Protein AF-B0WQ45-F1 (afdb_monomer)

Mean predicted aligned error: 10.82 Å

pLDDT: mean 73.64, std 17.76, range [36.19, 93.12]

Sequence (76 aa):
MALKQVATPTVVKKILRFKQENPGMFAWEIRDQLLAQRICDPNTIPSVSSVNRILRNGGLWTDDMTSNACNPSSTL

InterPro domains:
  IPR001523 Paired domain [PF00292] (5-56)
  IPR001523 Paired domain [PS51057] (1-58)
  IPR001523 Paired domain [SM00351] (1-56)
  IPR009057 Homedomain-like superfamily [SSF46689] (5-62)
  IPR036388 Winged helix-like DNA-binding domain superfamily [G3DSA:1.10.10.10] (3-58)
  IPR043565 PAX family [PTHR45636] (6-57)

Structure (mmCIF, N/CA/C/O backbone):
data_AF-B0WQ45-F1
#
_entry.id   AF-B0WQ45-F1
#
loop_
_atom_site.group_PDB
_atom_site.id
_atom_site.type_symbol
_atom_site.label_atom_id
_atom_site.label_alt_id
_atom_site.label_comp_id
_atom_site.label_asym_id
_atom_site.label_entity_id
_atom_site.label_seq_id
_atom_site.pdbx_PDB_ins_code
_atom_site.Cartn_x
_atom_site.Cartn_y
_atom_site.Cartn_z
_atom_site.occupancy
_atom_site.B_iso_or_equiv
_atom_site.auth_seq_id
_atom_site.auth_comp_id
_atom_site.auth_asym_id
_atom_site.auth_atom_id
_atom_site.pdbx_PDB_model_num
ATOM 1 N N . MET A 1 1 ? 18.902 10.126 -22.950 1.00 36.19 1 MET A N 1
ATOM 2 C CA . MET A 1 1 ? 17.724 9.232 -23.035 1.00 36.19 1 MET A CA 1
ATOM 3 C C . MET A 1 1 ? 17.546 8.572 -21.675 1.00 36.19 1 MET A C 1
ATOM 5 O O . MET A 1 1 ? 18.319 7.683 -21.351 1.00 36.19 1 MET A O 1
ATOM 9 N N . ALA A 1 2 ? 16.635 9.078 -20.840 1.00 48.88 2 ALA A N 1
ATOM 10 C CA . ALA A 1 2 ? 16.484 8.631 -19.454 1.00 48.88 2 ALA A CA 1
ATOM 11 C C . ALA A 1 2 ? 15.371 7.573 -19.298 1.00 48.88 2 ALA A C 1
ATOM 13 O O . ALA A 1 2 ? 14.264 7.750 -19.798 1.00 48.88 2 ALA A O 1
ATOM 14 N N . LEU A 1 3 ? 15.737 6.499 -18.587 1.00 46.78 3 LEU A N 1
ATOM 15 C CA . LEU A 1 3 ? 14.949 5.497 -17.854 1.00 46.78 3 LEU A CA 1
ATOM 16 C C . LEU A 1 3 ? 13.833 4.700 -18.557 1.00 46.78 3 LEU A C 1
ATOM 18 O O . LEU A 1 3 ? 12.637 4.961 -18.455 1.00 46.78 3 LEU A O 1
ATOM 22 N N . LYS A 1 4 ? 14.249 3.540 -19.076 1.00 52.28 4 LYS A N 1
ATOM 23 C CA . LYS A 1 4 ? 13.413 2.347 -19.262 1.00 52.28 4 LYS A CA 1
ATOM 24 C C . LYS A 1 4 ? 13.158 1.645 -17.919 1.00 52.28 4 LYS A C 1
ATOM 26 O O . LYS A 1 4 ? 13.755 0.610 -17.651 1.00 52.28 4 LYS A O 1
ATOM 31 N N . GLN A 1 5 ? 12.271 2.192 -17.089 1.00 48.59 5 GLN A N 1
ATOM 32 C CA . GLN A 1 5 ? 11.666 1.496 -15.936 1.00 48.59 5 GLN A CA 1
ATOM 33 C C . GLN A 1 5 ? 10.222 1.993 -15.724 1.00 48.59 5 GLN A C 1
ATOM 35 O O . GLN A 1 5 ? 9.898 2.595 -14.709 1.00 48.59 5 GLN A O 1
ATOM 40 N N . VAL A 1 6 ? 9.339 1.795 -16.708 1.00 45.97 6 VAL A N 1
ATOM 41 C CA . VAL A 1 6 ? 7.985 2.400 -16.697 1.00 45.97 6 VAL A CA 1
ATOM 42 C C . VAL A 1 6 ? 6.911 1.479 -16.081 1.00 45.97 6 VAL A C 1
ATOM 44 O O . VAL A 1 6 ? 5.746 1.844 -16.019 1.00 45.97 6 VAL A O 1
ATOM 47 N N . ALA A 1 7 ? 7.276 0.307 -15.546 1.00 50.22 7 ALA A N 1
ATOM 48 C CA . ALA A 1 7 ? 6.293 -0.619 -14.962 1.00 50.22 7 ALA A CA 1
ATOM 49 C C . ALA A 1 7 ? 6.249 -0.608 -13.418 1.00 50.22 7 ALA A C 1
ATOM 51 O O . ALA A 1 7 ? 5.173 -0.569 -12.828 1.00 50.22 7 ALA A O 1
ATOM 52 N N . THR A 1 8 ? 7.392 -0.589 -12.732 1.00 63.94 8 THR A N 1
ATOM 53 C CA . THR A 1 8 ? 7.448 -0.772 -11.267 1.00 63.94 8 THR A CA 1
ATOM 54 C C . THR A 1 8 ? 7.244 0.480 -10.385 1.00 63.94 8 THR A C 1
ATOM 56 O O . THR A 1 8 ? 6.761 0.313 -9.260 1.00 63.94 8 THR A O 1
ATOM 59 N N . PRO A 1 9 ? 7.536 1.735 -10.805 1.00 70.69 9 PRO A N 1
ATOM 60 C CA . PRO A 1 9 ? 7.427 2.882 -9.892 1.00 70.69 9 PRO A CA 1
ATOM 61 C C . PRO A 1 9 ? 5.971 3.233 -9.558 1.00 70.69 9 PRO A C 1
ATOM 63 O O . PRO A 1 9 ? 5.670 3.677 -8.450 1.00 70.69 9 PRO A O 1
ATOM 66 N N . THR A 1 10 ? 5.041 2.977 -10.479 1.00 77.75 10 THR A N 1
ATOM 67 C CA . THR A 1 10 ? 3.605 3.226 -10.281 1.00 77.75 10 THR A CA 1
ATOM 68 C C . THR A 1 10 ? 3.038 2.381 -9.142 1.00 77.75 10 THR A C 1
ATOM 70 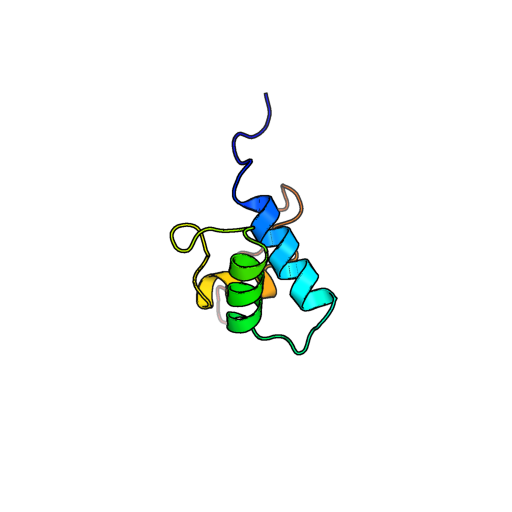O O . THR A 1 10 ? 2.270 2.883 -8.320 1.00 77.75 10 THR A O 1
ATOM 73 N N . VAL A 1 11 ? 3.463 1.118 -9.051 1.00 83.31 11 VAL A N 1
ATOM 74 C CA . VAL A 1 11 ? 3.038 0.172 -8.010 1.00 83.31 11 VAL A CA 1
ATOM 75 C C . VAL A 1 11 ? 3.535 0.626 -6.643 1.00 83.31 11 VAL A C 1
ATOM 77 O O . VAL A 1 11 ? 2.754 0.726 -5.701 1.00 83.31 11 VAL A O 1
ATOM 80 N N . VAL A 1 12 ? 4.820 0.975 -6.547 1.00 84.19 12 VAL A N 1
ATOM 81 C CA . VAL A 1 12 ? 5.443 1.496 -5.320 1.00 84.19 12 VAL A CA 1
ATOM 82 C C . VAL A 1 12 ? 4.737 2.766 -4.843 1.00 84.19 12 VAL A C 1
ATOM 84 O O . VAL A 1 12 ? 4.345 2.860 -3.680 1.00 84.19 12 VAL A O 1
ATOM 87 N N . LYS A 1 13 ? 4.485 3.712 -5.753 1.00 83.88 13 LYS A N 1
ATOM 88 C CA . LYS A 1 13 ? 3.778 4.960 -5.442 1.00 83.88 13 LYS A CA 1
ATOM 89 C C . LYS A 1 13 ? 2.354 4.703 -4.943 1.00 83.88 13 LYS A C 1
ATOM 91 O O . LYS A 1 13 ? 1.916 5.340 -3.987 1.00 83.88 13 LYS A O 1
ATOM 96 N N . LYS A 1 14 ? 1.639 3.749 -5.549 1.00 87.81 14 LYS A N 1
ATOM 97 C CA . LYS A 1 14 ? 0.308 3.314 -5.098 1.00 87.81 14 LYS A CA 1
ATOM 98 C C . LYS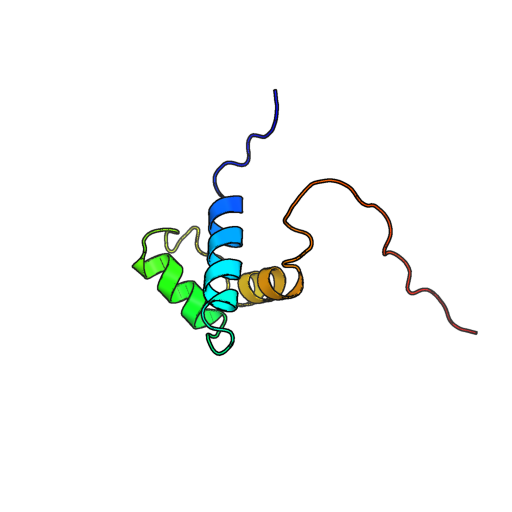 A 1 14 ? 0.352 2.660 -3.714 1.00 87.81 14 LYS A C 1
ATOM 100 O O . LYS A 1 14 ? -0.470 3.018 -2.880 1.00 87.81 14 LYS A O 1
ATOM 105 N N . ILE A 1 15 ? 1.321 1.781 -3.440 1.00 88.75 15 ILE A N 1
ATOM 106 C CA . ILE A 1 15 ? 1.520 1.146 -2.121 1.00 88.75 15 ILE A CA 1
ATOM 107 C C . ILE A 1 15 ? 1.672 2.199 -1.019 1.00 88.75 15 ILE A C 1
ATOM 109 O O . ILE A 1 15 ? 0.976 2.140 -0.004 1.00 88.75 15 ILE A O 1
ATOM 113 N N . LEU A 1 16 ? 2.562 3.174 -1.228 1.00 87.44 16 LEU A N 1
ATOM 114 C CA . LEU A 1 16 ? 2.809 4.248 -0.263 1.00 87.44 16 LEU A CA 1
ATOM 115 C C . LEU A 1 16 ? 1.566 5.109 -0.059 1.00 87.44 16 LEU A C 1
ATOM 117 O O . LEU A 1 16 ? 1.215 5.422 1.075 1.00 87.44 16 LEU A O 1
ATOM 121 N N . ARG A 1 17 ? 0.863 5.427 -1.148 1.00 88.38 17 ARG A N 1
ATOM 122 C CA . ARG A 1 17 ? -0.376 6.198 -1.104 1.00 88.38 17 ARG A CA 1
ATOM 123 C C . ARG A 1 17 ? -1.475 5.488 -0.307 1.00 88.38 17 ARG A C 1
ATOM 125 O O . ARG A 1 17 ? -2.057 6.112 0.569 1.00 88.38 17 ARG A O 1
ATOM 132 N N . PHE A 1 18 ? -1.703 4.189 -0.516 1.00 90.44 18 PHE A N 1
ATOM 133 C CA . PHE A 1 18 ? -2.694 3.439 0.268 1.00 90.44 18 PHE A CA 1
ATOM 134 C C . PHE A 1 18 ? -2.379 3.433 1.764 1.00 90.44 18 PHE A C 1
ATOM 136 O O . PHE A 1 18 ? -3.280 3.622 2.579 1.00 90.44 18 PHE A O 1
ATOM 143 N N . LYS A 1 19 ? -1.102 3.270 2.127 1.00 87.12 19 LYS A N 1
ATOM 144 C CA . LYS A 1 19 ? -0.671 3.321 3.529 1.00 87.12 19 LYS A CA 1
ATOM 145 C C . LYS A 1 19 ? -0.759 4.729 4.119 1.00 87.12 19 LYS A C 1
ATOM 147 O O . LYS A 1 19 ? -1.024 4.865 5.306 1.00 87.12 19 LYS A O 1
ATOM 152 N N . GLN A 1 20 ? -0.531 5.761 3.312 1.00 87.25 20 GLN A N 1
ATOM 153 C CA . GLN A 1 20 ? -0.638 7.156 3.733 1.00 87.25 20 GLN A CA 1
ATOM 154 C C . GLN A 1 20 ? -2.098 7.573 3.947 1.00 87.25 20 GLN A C 1
ATOM 156 O O . GLN A 1 20 ? -2.395 8.234 4.935 1.00 87.25 20 GLN A O 1
ATOM 161 N N . GLU A 1 21 ? -3.004 7.154 3.059 1.00 89.38 21 GLU A N 1
ATOM 162 C CA . GLU A 1 21 ? -4.447 7.380 3.203 1.00 89.38 21 GLU A CA 1
ATOM 163 C C . GLU A 1 21 ? -5.024 6.565 4.374 1.00 89.38 21 GLU A C 1
ATOM 165 O O . GLU A 1 21 ? -5.904 7.046 5.080 1.00 89.38 21 GLU A O 1
ATOM 170 N N . ASN A 1 22 ? -4.507 5.353 4.620 1.00 87.69 22 ASN A N 1
ATOM 171 C CA . ASN A 1 22 ? -4.954 4.471 5.699 1.00 87.69 22 ASN A CA 1
ATOM 172 C C . ASN A 1 22 ? -3.761 3.787 6.399 1.00 87.69 22 ASN A C 1
ATOM 174 O O . ASN A 1 22 ? -3.383 2.668 6.031 1.00 87.69 22 ASN A O 1
ATOM 178 N N . PRO A 1 23 ? -3.176 4.385 7.455 1.00 85.12 23 PRO A N 1
ATOM 179 C CA . PRO A 1 23 ? -2.026 3.799 8.152 1.00 85.12 23 PRO A CA 1
ATOM 180 C C . PRO A 1 23 ? -2.355 2.479 8.864 1.00 85.12 23 PRO A C 1
ATOM 182 O O . PRO A 1 23 ? -1.450 1.674 9.098 1.00 85.12 23 PRO A O 1
ATOM 185 N N . GLY A 1 24 ? -3.635 2.213 9.147 1.00 90.94 24 GLY A N 1
ATOM 186 C CA . GLY A 1 24 ? -4.116 0.932 9.675 1.00 90.94 24 GLY A CA 1
ATOM 187 C C . GLY A 1 24 ? -4.119 -0.216 8.658 1.00 90.94 24 GLY A C 1
ATOM 188 O O . GLY A 1 24 ? -4.112 -1.370 9.065 1.00 90.94 24 GLY A O 1
ATOM 189 N N . MET A 1 25 ? -4.061 0.080 7.354 1.00 89.62 25 MET A N 1
ATOM 190 C CA . MET A 1 25 ? -4.138 -0.928 6.293 1.00 89.62 25 MET A CA 1
ATOM 191 C C . MET A 1 25 ? -2.879 -1.805 6.267 1.00 89.62 25 MET A C 1
ATOM 193 O O . MET A 1 25 ? -1.743 -1.305 6.255 1.00 89.62 25 MET A O 1
ATOM 197 N N . PHE A 1 26 ? -3.054 -3.123 6.257 1.00 90.69 26 PHE A N 1
ATOM 198 C CA . PHE A 1 26 ? -1.942 -4.071 6.270 1.00 90.69 26 PHE A CA 1
ATOM 199 C C . PHE A 1 26 ? -1.329 -4.294 4.880 1.00 90.69 26 PHE A C 1
ATOM 201 O O . PHE A 1 26 ? -1.941 -4.055 3.844 1.00 90.69 26 PHE A O 1
ATOM 208 N N . ALA A 1 27 ? -0.092 -4.804 4.837 1.00 89.56 27 ALA A N 1
ATOM 209 C CA . ALA A 1 27 ? 0.622 -5.055 3.580 1.00 89.56 27 ALA A CA 1
ATOM 210 C C . ALA A 1 27 ? -0.098 -6.061 2.657 1.00 89.56 27 ALA A C 1
ATOM 212 O O . ALA A 1 27 ? -0.019 -5.944 1.436 1.00 89.56 27 ALA A O 1
ATOM 213 N N . TRP A 1 28 ? -0.809 -7.035 3.230 1.00 91.81 28 TRP A N 1
ATOM 214 C CA . TRP A 1 28 ? -1.633 -7.970 2.464 1.00 91.81 28 TRP A CA 1
ATOM 215 C C . TRP A 1 28 ? -2.901 -7.302 1.910 1.00 91.81 28 TRP A C 1
ATOM 217 O O . TRP A 1 28 ? -3.283 -7.602 0.786 1.00 91.81 28 TRP A O 1
ATOM 227 N N . GLU A 1 29 ? -3.501 -6.350 2.631 1.00 93.12 29 GLU A N 1
ATOM 228 C CA . GLU A 1 29 ? -4.652 -5.578 2.138 1.00 93.12 29 GLU A CA 1
ATOM 229 C C . GLU A 1 29 ? -4.249 -4.662 0.991 1.00 93.12 29 GLU A C 1
ATOM 231 O O . GLU A 1 29 ? -4.935 -4.589 -0.023 1.00 93.12 29 GLU A O 1
ATOM 236 N N . ILE A 1 30 ? -3.086 -4.015 1.104 1.00 90.62 30 ILE A N 1
ATOM 237 C CA . ILE A 1 30 ? -2.528 -3.211 0.013 1.00 90.62 30 ILE A CA 1
ATOM 238 C C . ILE A 1 30 ? -2.314 -4.084 -1.233 1.00 90.62 30 ILE A C 1
ATOM 240 O O . ILE A 1 30 ? -2.598 -3.645 -2.346 1.00 90.62 30 ILE A O 1
ATOM 244 N N . ARG A 1 31 ? -1.850 -5.331 -1.061 1.00 89.75 31 ARG A N 1
ATOM 245 C CA . ARG A 1 31 ? -1.720 -6.302 -2.160 1.00 89.75 31 ARG A CA 1
ATOM 246 C C . ARG A 1 31 ? -3.066 -6.570 -2.833 1.00 89.75 31 ARG A C 1
ATOM 248 O O . ARG A 1 31 ? -3.146 -6.570 -4.058 1.00 89.75 31 ARG A O 1
ATOM 255 N N . ASP A 1 32 ? -4.102 -6.799 -2.037 1.00 91.38 32 ASP A N 1
ATOM 256 C CA . ASP A 1 32 ? -5.443 -7.088 -2.538 1.00 91.38 32 ASP A CA 1
ATOM 257 C C . ASP A 1 32 ? -6.040 -5.884 -3.279 1.00 91.38 32 ASP A C 1
ATOM 259 O O . ASP A 1 32 ? -6.529 -6.015 -4.397 1.00 91.38 32 ASP A O 1
ATOM 263 N N . GLN A 1 33 ? -5.852 -4.676 -2.745 1.00 91.31 33 GLN A N 1
ATOM 264 C CA . GLN A 1 33 ? -6.275 -3.426 -3.382 1.00 91.31 33 GLN A CA 1
ATOM 265 C C . GLN A 1 33 ? -5.590 -3.175 -4.732 1.00 91.31 33 GLN A C 1
ATOM 267 O O . GLN A 1 33 ? -6.219 -2.685 -5.672 1.00 91.31 33 GLN A O 1
ATOM 272 N N . LEU A 1 34 ? -4.303 -3.517 -4.857 1.00 89.19 34 LEU A N 1
ATOM 273 C CA . LEU A 1 34 ? -3.578 -3.429 -6.129 1.00 89.19 34 LEU A CA 1
ATOM 274 C C . LEU A 1 34 ? -4.147 -4.389 -7.185 1.00 89.19 34 LEU A C 1
ATOM 276 O O . LEU A 1 34 ? -4.240 -4.004 -8.353 1.00 89.19 34 LEU A O 1
ATOM 280 N N . LEU A 1 35 ? -4.542 -5.602 -6.782 1.00 88.31 35 LEU A N 1
ATOM 281 C CA . LEU A 1 35 ? -5.209 -6.576 -7.655 1.00 88.31 35 LEU A CA 1
ATOM 282 C C . LEU A 1 35 ? -6.625 -6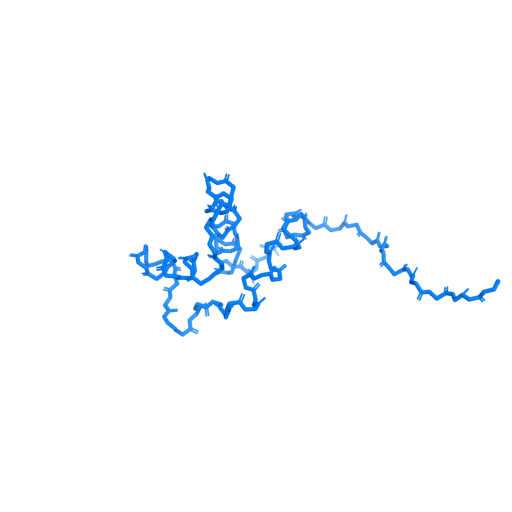.115 -8.025 1.00 88.31 35 LEU A C 1
ATOM 284 O O . LEU A 1 35 ? -6.994 -6.148 -9.199 1.00 88.31 35 LEU A O 1
ATOM 288 N N . ALA A 1 36 ? -7.394 -5.632 -7.046 1.00 90.31 36 ALA A N 1
ATOM 289 C CA . ALA A 1 36 ? -8.757 -5.143 -7.233 1.00 90.31 36 ALA A CA 1
ATOM 290 C C . ALA A 1 36 ? -8.811 -3.963 -8.214 1.00 90.31 36 ALA A C 1
ATOM 292 O O . ALA A 1 36 ? -9.663 -3.922 -9.099 1.00 90.31 36 ALA A O 1
ATOM 293 N N . GLN A 1 37 ? -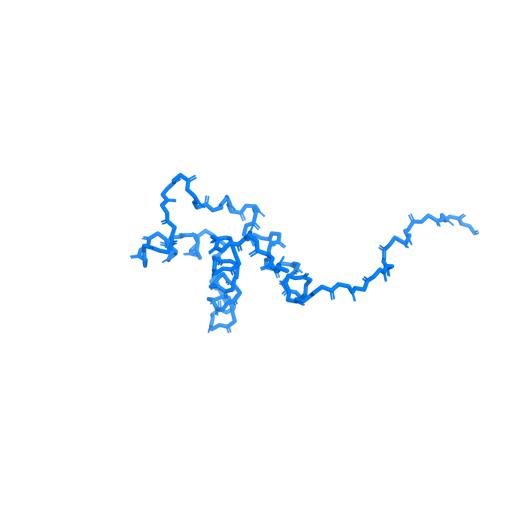7.852 -3.037 -8.118 1.00 87.81 37 GLN A N 1
ATOM 294 C CA . GLN A 1 37 ? -7.731 -1.896 -9.031 1.00 87.81 37 GLN A CA 1
ATOM 295 C C . GLN A 1 37 ? -7.035 -2.238 -10.356 1.00 87.81 37 GLN A C 1
ATOM 297 O O . GLN A 1 37 ? -6.808 -1.333 -11.158 1.00 87.81 37 GLN A O 1
ATOM 302 N N . ARG A 1 38 ? -6.679 -3.513 -10.589 1.00 86.12 38 ARG A N 1
ATOM 303 C CA . ARG A 1 38 ? -5.956 -3.983 -11.786 1.00 86.12 38 ARG A CA 1
ATOM 304 C C . ARG A 1 38 ? -4.673 -3.189 -12.059 1.00 86.12 38 ARG A C 1
ATOM 306 O O . ARG A 1 38 ? -4.281 -2.992 -13.203 1.00 86.12 38 ARG A O 1
ATOM 313 N N . ILE A 1 39 ? -4.021 -2.722 -10.992 1.00 83.69 39 ILE A N 1
ATOM 314 C CA . ILE A 1 39 ? -2.736 -2.011 -11.072 1.00 83.69 39 ILE A CA 1
ATOM 315 C C . ILE A 1 39 ? -1.608 -3.017 -11.312 1.00 83.69 39 ILE A C 1
ATOM 317 O O . ILE A 1 39 ? -0.637 -2.709 -12.000 1.00 83.69 39 ILE A O 1
ATOM 321 N N . CYS A 1 40 ? -1.745 -4.215 -10.739 1.00 80.69 40 CYS A N 1
ATOM 322 C CA . CYS A 1 40 ? -0.857 -5.345 -10.966 1.00 80.69 40 CYS A CA 1
ATOM 323 C C . CYS A 1 40 ? -1.667 -6.601 -11.271 1.00 80.69 40 CYS A C 1
ATOM 325 O O . CYS A 1 40 ? -2.762 -6.798 -10.747 1.00 80.69 40 CYS A O 1
ATOM 327 N N . ASP A 1 41 ? -1.071 -7.476 -12.063 1.00 84.56 41 ASP A N 1
ATOM 328 C CA . ASP A 1 41 ? -1.524 -8.838 -12.300 1.00 84.56 41 ASP A CA 1
ATOM 329 C C . ASP A 1 41 ? -1.033 -9.756 -11.175 1.00 84.56 41 ASP A C 1
ATOM 331 O O . ASP A 1 41 ? -0.017 -9.461 -10.543 1.00 84.56 41 ASP A O 1
ATOM 335 N N . PRO A 1 42 ? -1.657 -10.922 -10.946 1.00 77.94 42 PRO A N 1
ATOM 336 C CA . PRO A 1 42 ? -1.171 -11.900 -9.967 1.00 77.94 42 PRO A CA 1
ATOM 337 C C . PRO A 1 42 ? 0.269 -12.380 -10.221 1.00 77.94 42 PRO A C 1
ATOM 339 O O . PRO A 1 42 ? 0.920 -12.853 -9.296 1.00 77.94 42 PRO A O 1
ATOM 342 N N . ASN A 1 43 ? 0.785 -12.219 -11.444 1.00 80.44 43 ASN A N 1
ATOM 343 C CA . ASN A 1 43 ? 2.179 -12.516 -11.787 1.00 80.44 43 ASN A CA 1
ATOM 344 C C . ASN A 1 43 ? 3.134 -11.330 -11.567 1.00 80.44 43 ASN A C 1
ATOM 346 O O . ASN A 1 43 ? 4.343 -11.532 -11.501 1.00 80.44 43 ASN A O 1
ATOM 350 N N . THR A 1 44 ? 2.619 -10.099 -11.485 1.00 79.62 44 THR A N 1
ATOM 351 C CA . THR A 1 44 ? 3.413 -8.864 -11.325 1.00 79.62 44 THR A CA 1
ATOM 352 C C . THR A 1 44 ? 3.231 -8.213 -9.952 1.00 79.62 44 THR A C 1
ATOM 354 O O . THR A 1 44 ? 3.965 -7.290 -9.595 1.00 79.62 44 THR A O 1
ATOM 357 N N . ILE A 1 45 ? 2.282 -8.710 -9.156 1.00 83.75 45 ILE A N 1
ATOM 358 C CA . ILE A 1 45 ? 2.005 -8.266 -7.796 1.00 83.75 45 ILE A CA 1
ATOM 359 C C . ILE A 1 45 ? 3.194 -8.600 -6.873 1.00 83.75 45 ILE A C 1
ATOM 361 O O . ILE A 1 45 ? 3.652 -9.744 -6.823 1.00 83.75 45 ILE A O 1
ATOM 365 N N . PRO A 1 46 ? 3.718 -7.629 -6.108 1.00 83.25 46 PRO A N 1
ATOM 366 C CA . PRO A 1 46 ? 4.791 -7.901 -5.165 1.00 83.25 46 PRO A CA 1
ATOM 367 C C . PRO A 1 46 ? 4.295 -8.727 -3.969 1.00 83.25 46 PRO A C 1
ATOM 369 O O . PRO A 1 46 ? 3.177 -8.560 -3.476 1.00 83.25 46 PRO A O 1
ATOM 372 N N . SER A 1 47 ? 5.167 -9.590 -3.447 1.00 88.88 47 SER A N 1
ATOM 373 C CA . SER A 1 47 ? 4.918 -10.337 -2.210 1.00 88.88 47 SER A CA 1
ATOM 374 C C . SER A 1 47 ? 4.715 -9.405 -1.011 1.00 88.88 47 SER A C 1
ATOM 376 O O . SER A 1 47 ? 5.267 -8.306 -0.962 1.00 88.88 47 SER A O 1
ATOM 378 N N . VAL A 1 48 ? 4.003 -9.878 0.019 1.00 88.19 48 VAL A N 1
ATOM 379 C CA . VAL A 1 48 ? 3.737 -9.116 1.259 1.00 88.19 48 VAL A CA 1
ATOM 380 C C . VAL A 1 48 ? 5.032 -8.596 1.902 1.00 88.19 48 VAL A C 1
ATOM 382 O O . VAL A 1 48 ? 5.090 -7.452 2.349 1.00 88.19 48 VAL A O 1
ATOM 385 N N . SER A 1 49 ? 6.103 -9.394 1.891 1.00 86.50 49 SER A N 1
ATOM 386 C CA . SER A 1 49 ? 7.426 -8.978 2.378 1.00 86.50 49 SER A CA 1
ATOM 387 C C . SER A 1 49 ? 8.020 -7.827 1.562 1.00 86.50 49 SER A C 1
ATOM 389 O O . SER A 1 49 ? 8.564 -6.885 2.137 1.00 86.50 49 SER A O 1
ATOM 391 N N . SER A 1 50 ? 7.877 -7.860 0.233 1.00 85.00 50 SER A N 1
A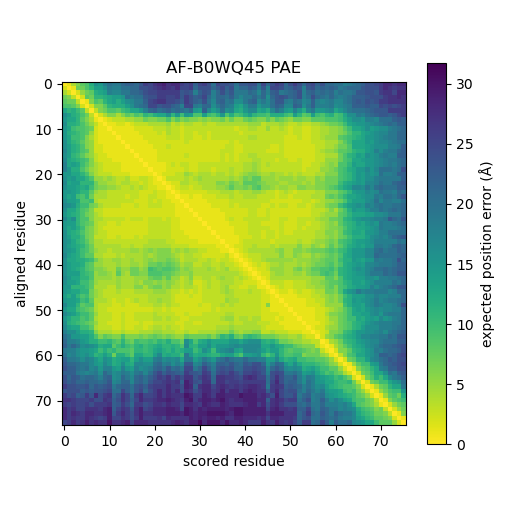TOM 392 C CA . SER A 1 50 ? 8.322 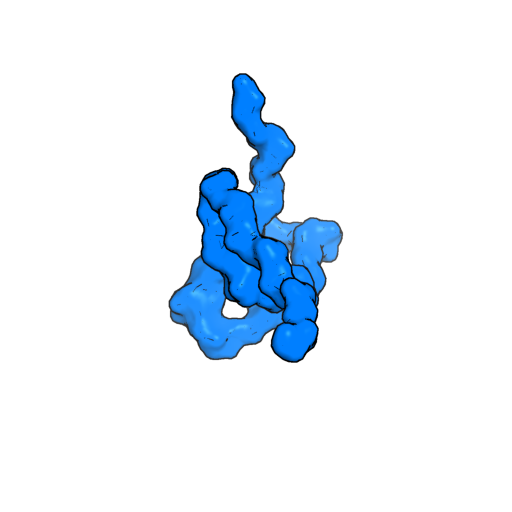-6.782 -0.656 1.00 85.00 50 SER A CA 1
ATOM 393 C C . SER A 1 50 ? 7.527 -5.502 -0.413 1.00 85.00 50 SER A C 1
ATOM 395 O O . SER A 1 50 ? 8.126 -4.437 -0.311 1.00 85.00 50 SER A O 1
ATOM 397 N N . VAL A 1 51 ? 6.207 -5.606 -0.223 1.00 88.06 51 VAL A N 1
ATOM 398 C CA . VAL A 1 51 ? 5.355 -4.473 0.175 1.00 88.06 51 VAL A CA 1
ATOM 399 C C . VAL A 1 51 ? 5.852 -3.873 1.489 1.00 88.06 51 VAL A C 1
ATOM 401 O O . VAL A 1 51 ? 6.080 -2.673 1.565 1.00 88.06 51 VAL A O 1
ATOM 404 N N . ASN A 1 52 ? 6.120 -4.694 2.506 1.00 88.75 52 ASN A N 1
ATOM 405 C CA . ASN A 1 52 ? 6.654 -4.222 3.787 1.00 88.75 52 ASN A CA 1
ATOM 406 C C . ASN A 1 52 ? 8.012 -3.519 3.646 1.00 88.75 52 ASN A C 1
ATOM 408 O O . ASN A 1 52 ? 8.256 -2.498 4.291 1.00 88.75 52 ASN A O 1
ATOM 412 N N . ARG A 1 53 ? 8.891 -4.042 2.786 1.00 86.06 53 ARG A N 1
ATOM 413 C CA . ARG A 1 53 ? 10.176 -3.412 2.476 1.00 86.06 53 ARG A CA 1
ATOM 414 C C . ARG A 1 53 ? 9.968 -2.054 1.811 1.00 86.06 53 ARG A C 1
ATOM 416 O O . ARG A 1 53 ? 10.616 -1.098 2.210 1.00 86.06 53 ARG A O 1
ATOM 423 N N . ILE A 1 54 ? 9.034 -1.944 0.869 1.00 86.12 54 ILE A N 1
ATOM 424 C CA . ILE A 1 54 ? 8.667 -0.679 0.219 1.00 86.12 54 ILE A CA 1
ATOM 425 C C . ILE A 1 54 ? 8.105 0.320 1.234 1.00 86.12 54 ILE A C 1
ATOM 427 O O . ILE A 1 54 ? 8.530 1.467 1.234 1.00 86.12 54 ILE A O 1
ATOM 431 N N . LEU A 1 55 ? 7.212 -0.110 2.129 1.00 85.06 55 LEU A N 1
ATOM 432 C CA . LEU A 1 55 ? 6.630 0.750 3.165 1.00 85.06 55 LEU A CA 1
ATOM 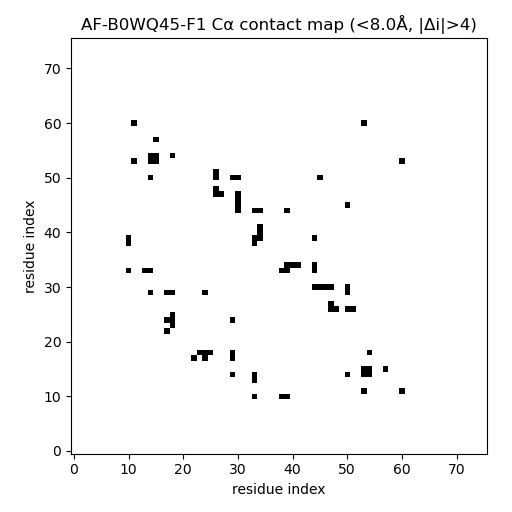433 C C . LEU A 1 55 ? 7.692 1.316 4.113 1.00 85.06 55 LEU A C 1
ATOM 435 O O . LEU A 1 55 ? 7.675 2.503 4.420 1.00 85.06 55 LEU A O 1
ATOM 439 N N . ARG A 1 56 ? 8.637 0.478 4.555 1.00 83.00 56 ARG A N 1
ATOM 440 C CA . ARG A 1 56 ? 9.747 0.889 5.434 1.00 83.00 56 ARG A CA 1
ATOM 441 C C . ARG A 1 56 ? 10.754 1.775 4.717 1.00 83.00 56 ARG A C 1
ATOM 443 O O . ARG A 1 56 ? 11.309 2.691 5.305 1.00 83.00 56 ARG A O 1
ATOM 450 N N . ASN A 1 57 ? 10.985 1.481 3.447 1.00 76.56 57 ASN A N 1
ATOM 451 C CA . ASN A 1 57 ? 11.995 2.132 2.635 1.00 76.56 57 ASN A CA 1
ATOM 452 C C . ASN A 1 57 ? 11.395 3.282 1.806 1.00 76.56 57 ASN A C 1
ATOM 454 O O . ASN A 1 57 ? 12.078 3.804 0.938 1.00 76.56 57 ASN A O 1
ATOM 458 N N . GLY A 1 58 ? 10.135 3.673 2.060 1.00 64.12 58 GLY A N 1
ATOM 459 C CA . GLY A 1 58 ? 9.301 4.551 1.227 1.00 64.12 58 GLY A CA 1
ATOM 460 C C . GLY A 1 58 ? 9.858 5.947 0.950 1.00 64.12 58 GLY A C 1
ATOM 461 O O . GLY A 1 58 ? 9.438 6.577 -0.013 1.00 64.12 58 GLY A O 1
ATOM 462 N N . GLY A 1 59 ? 10.840 6.400 1.734 1.00 58.38 59 GLY A N 1
ATOM 463 C CA . GLY A 1 59 ? 11.594 7.628 1.466 1.00 58.38 59 GLY A CA 1
ATOM 464 C C . GLY A 1 59 ? 12.711 7.480 0.422 1.00 58.38 59 GLY A C 1
ATOM 465 O O . GLY A 1 59 ? 13.071 8.466 -0.198 1.00 58.38 59 GLY A O 1
ATOM 466 N N . LEU A 1 60 ? 13.226 6.268 0.183 1.00 57.88 60 LEU A N 1
ATOM 467 C CA . LEU A 1 60 ? 14.381 6.008 -0.694 1.00 57.88 60 LEU A CA 1
ATOM 468 C C . LEU A 1 60 ? 13.995 5.697 -2.157 1.00 57.88 60 LEU A C 1
ATOM 470 O O . LEU A 1 60 ? 14.863 5.595 -3.012 1.00 57.88 60 LEU A O 1
ATOM 474 N N . TRP A 1 61 ? 12.708 5.484 -2.462 1.00 58.72 61 TRP A N 1
ATOM 475 C CA . TRP A 1 61 ? 12.242 5.183 -3.835 1.00 58.72 61 TRP A CA 1
ATOM 476 C C . TRP A 1 61 ? 11.816 6.438 -4.604 1.00 58.72 61 TRP A C 1
ATOM 478 O O . TRP A 1 61 ? 11.419 6.338 -5.766 1.00 58.72 61 TRP A O 1
ATOM 488 N N . THR A 1 62 ? 11.852 7.598 -3.945 1.00 55.53 62 THR A N 1
ATOM 489 C CA . THR A 1 62 ? 11.564 8.891 -4.556 1.00 55.53 62 THR A CA 1
ATOM 490 C C . THR A 1 62 ? 12.898 9.590 -4.744 1.00 55.53 62 THR A C 1
ATOM 492 O O . THR A 1 62 ? 13.456 10.112 -3.789 1.00 55.53 62 THR A O 1
ATOM 495 N N . ASP A 1 63 ? 13.357 9.578 -5.987 1.00 45.66 63 ASP A N 1
ATOM 496 C CA . ASP A 1 63 ? 14.499 10.334 -6.494 1.00 45.66 63 ASP A CA 1
ATOM 497 C C . ASP A 1 63 ? 15.902 9.745 -6.250 1.00 45.66 63 ASP A C 1
ATOM 499 O O .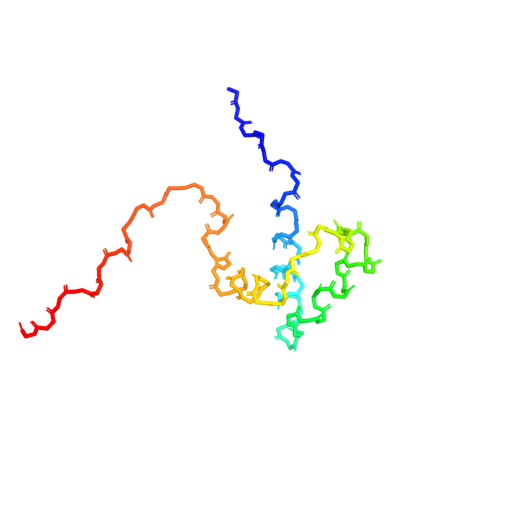 ASP A 1 63 ? 16.234 9.171 -5.216 1.00 45.66 63 ASP A O 1
ATOM 503 N N . ASP A 1 64 ? 16.695 9.848 -7.307 1.00 47.69 64 ASP A N 1
ATOM 504 C CA . ASP A 1 64 ? 18.085 9.438 -7.456 1.00 47.69 64 ASP A CA 1
ATOM 505 C C . ASP A 1 64 ? 19.008 10.122 -6.411 1.00 47.69 64 ASP A C 1
ATOM 507 O O . ASP A 1 64 ? 18.771 11.247 -5.990 1.00 47.69 64 ASP A O 1
ATOM 511 N N . MET A 1 65 ? 20.125 9.467 -6.066 1.00 52.59 65 MET A N 1
ATOM 512 C CA . MET A 1 65 ? 21.338 10.061 -5.463 1.00 52.59 65 MET A CA 1
ATOM 513 C C . MET A 1 65 ? 21.251 10.720 -4.067 1.00 52.59 65 MET A C 1
ATOM 515 O O . MET A 1 65 ? 21.239 11.937 -3.923 1.00 52.59 65 MET A O 1
ATOM 519 N N . THR A 1 66 ? 21.473 9.931 -3.012 1.00 43.69 66 THR A N 1
ATOM 520 C CA . THR A 1 66 ? 22.431 10.310 -1.951 1.00 43.69 66 THR A CA 1
ATOM 521 C C . THR A 1 66 ? 23.050 9.044 -1.373 1.00 43.69 66 THR A C 1
ATOM 523 O O . THR A 1 66 ? 22.425 8.259 -0.662 1.00 43.69 66 THR A O 1
ATOM 526 N N . SER A 1 67 ? 24.305 8.840 -1.756 1.00 51.78 67 SER A N 1
ATOM 527 C CA . SER A 1 67 ? 25.262 7.953 -1.116 1.00 51.78 67 SER A CA 1
ATOM 528 C C . SER A 1 67 ? 25.312 8.176 0.401 1.00 51.78 67 SER A C 1
ATOM 530 O O . SER A 1 67 ? 25.143 9.294 0.876 1.00 51.78 67 SER A O 1
ATOM 532 N N . ASN A 1 68 ? 25.677 7.110 1.113 1.00 49.50 68 ASN A N 1
ATOM 533 C CA . ASN A 1 68 ? 26.153 7.069 2.502 1.00 49.50 68 ASN A CA 1
ATOM 534 C C . ASN A 1 68 ? 25.102 6.845 3.598 1.00 49.50 68 ASN A C 1
ATOM 536 O O . ASN A 1 68 ? 24.782 7.731 4.381 1.00 49.50 68 ASN A O 1
ATOM 540 N N . ALA A 1 69 ? 24.712 5.579 3.763 1.00 48.28 69 ALA A N 1
ATOM 541 C CA . ALA A 1 69 ? 24.489 5.011 5.095 1.00 48.28 69 ALA A CA 1
ATOM 542 C C . ALA A 1 69 ? 24.901 3.524 5.153 1.00 48.28 69 ALA A C 1
ATOM 544 O O . ALA A 1 69 ? 24.191 2.678 5.685 1.00 48.28 69 ALA A O 1
ATOM 545 N N . CYS A 1 70 ? 26.070 3.197 4.602 1.00 44.59 70 CYS A N 1
ATOM 546 C CA . CYS A 1 70 ? 26.945 2.216 5.250 1.00 44.59 70 CYS A CA 1
ATOM 547 C C . CYS A 1 70 ? 27.800 3.085 6.191 1.00 44.59 70 CYS A C 1
ATOM 549 O O . CYS A 1 70 ? 28.290 4.116 5.741 1.00 44.59 70 CYS A O 1
ATOM 551 N N . ASN A 1 71 ? 27.856 2.882 7.512 1.00 55.25 71 ASN A N 1
ATOM 552 C CA . ASN A 1 71 ? 28.476 1.740 8.187 1.00 55.25 71 ASN A CA 1
ATOM 553 C C . ASN A 1 71 ? 27.872 1.542 9.597 1.00 55.25 71 ASN A C 1
ATOM 555 O O . ASN A 1 71 ? 27.836 2.502 10.367 1.00 55.25 71 ASN A O 1
ATOM 559 N N . PRO A 1 72 ? 27.543 0.307 10.005 1.00 58.06 72 PRO A N 1
ATOM 560 C CA . PRO A 1 72 ? 27.673 -0.102 11.396 1.00 58.06 72 PRO A CA 1
ATOM 561 C C . PRO A 1 72 ? 28.785 -1.153 11.502 1.00 58.06 72 PRO A C 1
ATOM 563 O O . PRO A 1 72 ? 28.536 -2.352 11.527 1.00 58.06 72 PRO A O 1
ATOM 566 N N . SER A 1 73 ? 30.027 -0.683 11.531 1.00 48.25 73 SER A N 1
ATOM 567 C CA . SER A 1 73 ? 31.208 -1.436 11.969 1.00 48.25 73 SER A CA 1
ATOM 568 C C . SER A 1 73 ? 32.113 -0.422 12.660 1.00 48.25 73 SER A C 1
ATOM 570 O O . SER A 1 73 ? 32.348 0.634 12.087 1.00 48.25 73 SER A O 1
ATOM 572 N N . SER A 1 74 ? 32.636 -0.599 13.864 1.00 42.94 74 SER A N 1
ATOM 573 C CA . SER A 1 74 ? 32.630 -1.688 14.842 1.00 42.94 74 SER A CA 1
ATOM 574 C C . SER A 1 74 ? 32.947 -1.003 16.187 1.00 42.94 74 SER A C 1
ATOM 576 O O . SER A 1 74 ? 33.611 0.026 16.199 1.00 42.94 74 SER A O 1
ATOM 578 N N . THR A 1 75 ? 32.298 -1.378 17.285 1.00 48.28 75 THR A N 1
ATOM 579 C CA . THR A 1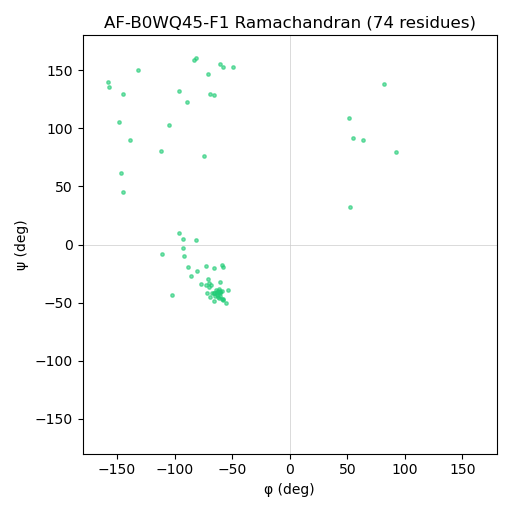 75 ? 32.951 -2.090 18.400 1.00 48.28 75 THR A CA 1
ATOM 580 C C . THR A 1 75 ? 34.230 -1.416 18.929 1.00 48.28 75 THR A C 1
ATOM 582 O O . THR A 1 75 ? 35.284 -1.548 18.316 1.00 48.28 75 THR A O 1
ATOM 585 N N . LEU A 1 76 ? 34.077 -0.868 20.145 1.00 46.97 76 LEU A N 1
ATOM 586 C CA . LEU A 1 76 ? 35.054 -0.333 21.108 1.00 46.97 76 LEU A CA 1
ATOM 587 C C . LEU A 1 76 ? 35.563 1.102 20.894 1.00 46.97 76 LEU A C 1
ATOM 589 O O . LEU A 1 76 ? 36.356 1.342 19.963 1.00 46.97 76 LEU A O 1
#

Nearest PDB structures (foldseek):
  1k78-assembly1_I  TM=8.577E-01  e=2.094E-05  Homo sapiens
  1mdm-assembly1_A  TM=8.735E-01  e=5.362E-05  Homo sapiens
  6pax-assembly1_A  TM=8.552E-01  e=5.709E-05  Homo sapiens
  2k27-assembly1_A  TM=5.819E-01  e=9.868E-06  unclassified
  1pdn-assembly1_C  TM=7.827E-01  e=1.157E-03  Drosophila melanogaster

Organism: Culex quinquefasciatus (NCBI:txid7176)

Secondary structure (DSSP, 8-state):
------SHHHHHHHHHHHHHH-TT--HHHHHHHHHHTTSS-TTTSPPHHHHHHHHHTTTSSSSS------------

Solvent-accessible surface area (backbone atoms only — not comparable to full-atom values): 5021 Å² total; per-residue (Å²): 141,88,78,98,63,88,71,63,60,64,54,55,54,48,52,50,47,53,37,68,79,33,74,86,58,48,50,62,53,52,48,49,52,34,47,75,67,63,74,32,50,92,88,68,49,70,52,51,68,53,43,47,50,47,63,76,44,54,75,69,78,62,70,83,88,80,86,81,85,81,78,97,78,74,89,133

Radius of gyration: 15.17 Å; Cα contacts (8 Å, |Δi|>4): 44; chains: 1; bounding box: 44×23×44 Å

Foldseek 3Di:
DDDPPPQPLVLLVQLQVVCVVPVPQALVNSLVVCVVVVSDDPVGGDDSVVSVVSNVCVVVSPDDDDDDDDDDDDDD